Protein AF-M4CBX6-F1 (afdb_monomer)

Radius of gyration: 19.51 Å; Cα contacts (8 Å, |Δi|>4): 58; chains: 1; bounding box: 54×47×50 Å

Nearest PDB structures (foldseek):
  7arb-assembly1_p  TM=8.554E-01  e=3.943E-10  Arabidopsis thaliana
  8bq5-assembly1_p  TM=8.665E-01  e=2.784E-09  Arabidopsis thaliana
  7ar8-assembly1_p  TM=8.528E-01  e=1.660E-09  Arabidopsis thaliana
  8bpx-assembly1_p  TM=8.680E-01  e=5.878E-09  Arabidopsis thaliana
  8e73-assembly1_BJ  TM=8.723E-01  e=6.226E-09  Vigna radiata

Solvent-accessible surface area (backbone atoms only — not comparable to full-atom values): 6535 Å² total; per-residue (Å²): 137,81,80,79,81,68,75,82,84,76,85,88,68,80,69,78,87,64,47,86,91,51,56,76,78,44,71,64,41,41,50,52,45,51,52,47,54,50,51,53,50,51,50,46,52,49,54,28,51,54,34,48,51,52,38,53,50,38,44,68,73,47,50,91,51,26,76,73,71,37,43,65,46,48,50,53,27,58,54,51,38,24,57,67,74,62,67,54,87,84,45,63,77,90,57,57,50,61,72,76,77,79,76,76,82,126

InterPro domains:
  IPR019377 NADH-ubiquinone oxidoreductase, subunit 10 [PF10249] (25-81)
  IPR039993 NADH dehydrogenase [ubiquinone] 1 beta subcomplex subunit 10 [PTHR13094] (4-97)

Secondary structure (DSSP, 8-state):
-----PPPPP--SPPTT--TTSTTS-HHHHHHHHHHHHHHHHHHHHHHHHHHHHHHHHHHHHGGGHHHHSHHHHHHHHHHTTTT-TT-TTS-GGGSSPPPP-----

Organism: Brassica campestris (NCBI:txid3711)

Structure (mmCIF, N/CA/C/O backbone):
data_AF-M4CBX6-F1
#
_entry.id   AF-M4CBX6-F1
#
loop_
_atom_site.group_PDB
_atom_site.id
_atom_site.type_symbol
_atom_site.label_atom_id
_atom_site.label_alt_id
_atom_site.label_comp_id
_atom_site.label_asym_id
_atom_site.label_entity_id
_atom_site.label_seq_id
_atom_site.pdbx_PDB_ins_code
_a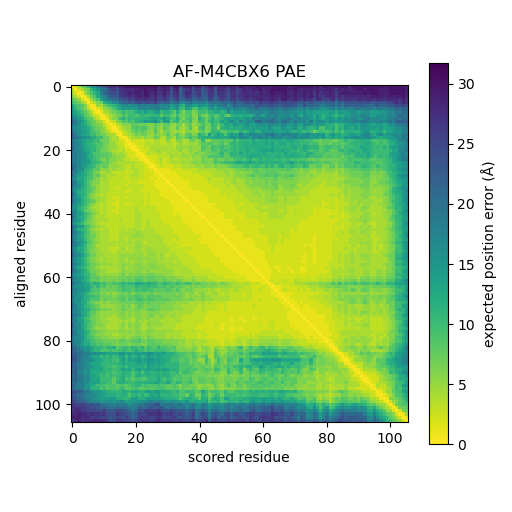tom_site.Cartn_x
_atom_site.Cartn_y
_atom_site.Cartn_z
_atom_site.occupancy
_atom_site.B_iso_or_equiv
_atom_site.auth_seq_id
_atom_site.auth_comp_id
_atom_site.auth_asym_id
_atom_site.auth_atom_id
_atom_site.pdbx_PDB_model_num
ATOM 1 N N . MET A 1 1 ? 28.275 29.734 0.698 1.00 43.59 1 MET A N 1
ATOM 2 C CA . MET A 1 1 ? 27.899 28.681 -0.274 1.00 43.59 1 MET A CA 1
ATOM 3 C C . MET A 1 1 ? 26.711 27.903 0.280 1.00 43.59 1 MET A C 1
ATOM 5 O O . MET A 1 1 ? 26.887 26.922 0.989 1.00 43.59 1 MET A O 1
ATOM 9 N N . GLY A 1 2 ? 25.496 28.411 0.061 1.00 47.09 2 GLY A N 1
ATOM 10 C CA . GLY A 1 2 ? 24.271 27.790 0.562 1.00 47.09 2 GLY A CA 1
ATOM 11 C C . GLY A 1 2 ? 23.806 26.696 -0.390 1.00 47.09 2 GLY A C 1
ATOM 12 O O . GLY A 1 2 ? 23.462 26.982 -1.533 1.00 47.09 2 GLY A O 1
ATOM 13 N N . ARG A 1 3 ? 23.788 25.445 0.077 1.00 55.84 3 ARG A N 1
ATOM 14 C CA . ARG A 1 3 ? 23.064 24.364 -0.597 1.00 55.84 3 ARG A CA 1
ATOM 15 C C . ARG A 1 3 ? 21.581 24.725 -0.561 1.00 55.84 3 ARG A C 1
ATOM 17 O O . ARG A 1 3 ? 20.957 24.611 0.492 1.00 55.84 3 ARG A O 1
ATOM 24 N N . LYS A 1 4 ? 21.014 25.159 -1.688 1.00 56.06 4 LYS A N 1
ATOM 25 C CA . LYS A 1 4 ? 19.564 25.084 -1.875 1.00 56.06 4 LYS A CA 1
ATOM 26 C C . LYS A 1 4 ? 19.214 23.600 -1.736 1.00 56.06 4 LYS A C 1
ATOM 28 O O . LYS A 1 4 ? 19.570 22.809 -2.602 1.00 56.06 4 LYS A O 1
ATOM 33 N N . LYS A 1 5 ? 18.618 23.204 -0.608 1.00 58.50 5 LYS A N 1
ATOM 34 C CA . LYS A 1 5 ? 17.974 21.894 -0.459 1.00 58.50 5 LYS A CA 1
ATOM 35 C C . LYS A 1 5 ? 16.753 21.911 -1.379 1.00 58.50 5 LYS A C 1
ATOM 37 O O . LYS A 1 5 ? 15.661 22.247 -0.938 1.00 58.50 5 LYS A O 1
ATOM 42 N N . GLY A 1 6 ? 16.971 21.660 -2.667 1.00 60.84 6 GLY A N 1
ATOM 43 C CA . GLY A 1 6 ? 15.891 21.306 -3.575 1.00 60.84 6 GLY A CA 1
ATOM 44 C C . GLY A 1 6 ? 15.3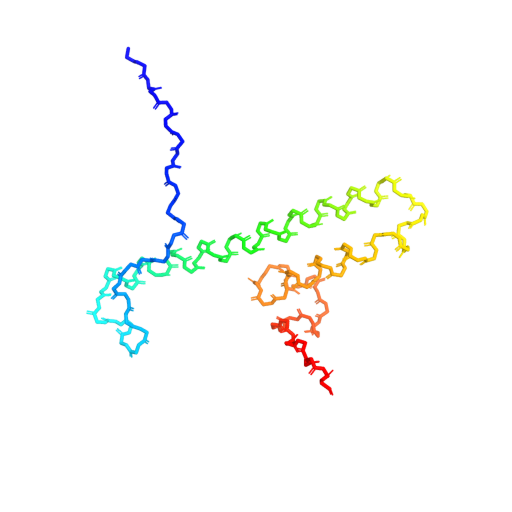18 19.982 -3.094 1.00 60.84 6 GLY A C 1
ATOM 45 O O . GLY A 1 6 ? 16.075 19.052 -2.811 1.00 60.84 6 GLY A O 1
ATOM 46 N N . LEU A 1 7 ? 14.002 19.930 -2.916 1.00 62.16 7 LEU A N 1
ATOM 47 C CA . LEU A 1 7 ? 13.307 18.658 -2.795 1.00 62.16 7 LEU A CA 1
ATOM 48 C C . LEU A 1 7 ? 13.655 17.845 -4.057 1.00 62.16 7 LEU A C 1
ATOM 50 O O . LEU A 1 7 ? 13.655 18.442 -5.135 1.00 62.16 7 LEU A O 1
ATOM 54 N N . PRO A 1 8 ? 14.023 16.557 -3.953 1.00 69.69 8 PRO A N 1
ATOM 55 C CA . PRO A 1 8 ? 14.224 15.745 -5.145 1.00 69.69 8 PRO A CA 1
ATOM 56 C C . PRO A 1 8 ? 12.941 15.781 -5.977 1.00 69.69 8 PRO A C 1
ATOM 58 O O . PRO A 1 8 ? 11.849 15.590 -5.442 1.00 69.69 8 PRO A O 1
ATOM 61 N N . GLU A 1 9 ? 13.079 16.103 -7.258 1.00 75.12 9 GLU A N 1
ATOM 62 C CA . GLU A 1 9 ? 11.979 16.044 -8.211 1.00 75.12 9 GLU A CA 1
ATOM 63 C C . GLU A 1 9 ? 11.643 14.566 -8.420 1.00 75.12 9 GLU A C 1
ATOM 65 O O . GLU A 1 9 ? 12.518 13.762 -8.745 1.00 75.12 9 GLU A O 1
ATOM 70 N N . PHE A 1 10 ? 10.405 14.184 -8.108 1.00 72.00 10 PHE A N 1
ATOM 71 C CA . PHE A 1 10 ? 9.941 12.815 -8.277 1.00 72.00 10 PHE A CA 1
ATOM 72 C C . PHE A 1 10 ? 9.247 12.710 -9.629 1.00 72.00 10 PHE A C 1
ATOM 74 O O . PHE A 1 10 ? 8.290 13.432 -9.891 1.00 72.00 10 PHE A O 1
ATOM 81 N N . GLU A 1 11 ? 9.717 11.801 -10.474 1.00 71.62 11 GLU A N 1
ATOM 82 C CA . GLU A 1 11 ? 9.051 11.485 -11.735 1.00 71.62 11 GLU A CA 1
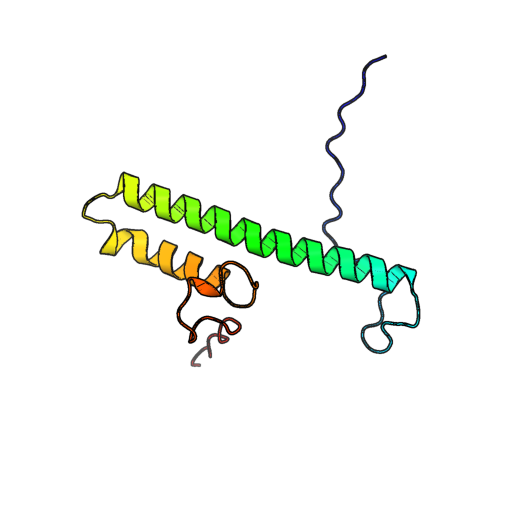ATOM 83 C C . GLU A 1 11 ? 7.782 10.669 -11.451 1.00 71.62 11 GLU A C 1
ATOM 85 O O . GLU A 1 11 ? 7.850 9.528 -10.977 1.00 71.62 11 GLU A O 1
ATOM 90 N N . GLU A 1 12 ? 6.623 11.278 -11.705 1.00 71.06 12 GLU A N 1
ATOM 91 C CA . GLU A 1 12 ? 5.300 10.683 -11.464 1.00 71.06 12 GLU A CA 1
ATOM 92 C C . GLU A 1 12 ? 4.822 9.785 -12.615 1.00 71.06 12 GLU A C 1
ATOM 94 O O . GLU A 1 12 ? 3.937 8.955 -12.420 1.00 71.06 12 GLU A O 1
ATOM 99 N N . THR A 1 13 ? 5.381 9.945 -13.816 1.00 81.12 13 THR A N 1
ATOM 100 C CA . THR A 1 13 ? 4.918 9.268 -15.033 1.00 81.12 13 THR A CA 1
ATOM 101 C C . THR A 1 13 ? 5.761 8.049 -15.398 1.00 81.12 13 THR A C 1
ATOM 103 O O . THR A 1 13 ? 6.935 7.937 -15.038 1.00 81.12 13 THR A O 1
ATOM 106 N N . ALA A 1 14 ? 5.144 7.133 -16.148 1.00 79.75 14 ALA A N 1
ATOM 107 C CA . ALA A 1 14 ? 5.854 6.025 -16.773 1.00 79.75 14 ALA A CA 1
ATOM 108 C C . ALA A 1 14 ? 6.900 6.558 -17.769 1.00 79.75 14 ALA A C 1
ATOM 110 O O . ALA A 1 14 ? 6.631 7.567 -18.424 1.00 79.75 14 ALA A O 1
ATOM 111 N N . PRO A 1 15 ? 8.068 5.907 -17.889 1.00 82.00 15 PRO A N 1
ATOM 112 C CA . PRO A 1 15 ? 9.080 6.306 -18.855 1.00 82.00 15 PRO A CA 1
ATOM 113 C C . PRO A 1 15 ? 8.579 6.093 -20.288 1.00 82.00 15 PRO A C 1
ATOM 115 O O . PRO A 1 15 ?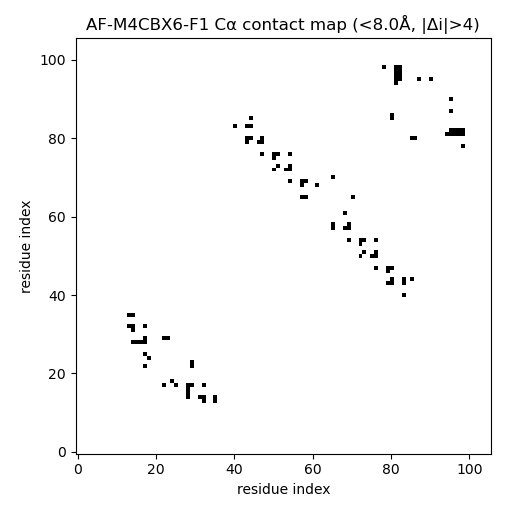 7.877 5.122 -20.594 1.00 82.00 15 PRO A O 1
ATOM 118 N N . ASP A 1 16 ? 8.944 7.025 -21.163 1.00 80.81 16 ASP A N 1
ATOM 119 C CA . ASP A 1 16 ? 8.548 7.019 -22.566 1.00 80.81 16 ASP A CA 1
ATOM 120 C C . ASP A 1 16 ? 9.313 5.938 -23.356 1.00 80.81 16 ASP A C 1
ATOM 122 O O . ASP A 1 16 ? 10.483 5.664 -23.107 1.00 80.81 16 ASP A O 1
ATOM 126 N N . GLY A 1 17 ? 8.668 5.327 -24.357 1.00 80.81 17 GLY A N 1
ATOM 127 C CA . GLY A 1 17 ? 9.355 4.482 -25.349 1.00 80.81 17 GLY A CA 1
ATOM 128 C C . GLY A 1 17 ? 9.474 2.983 -25.037 1.00 80.81 17 GLY A C 1
ATOM 129 O O . GLY A 1 17 ? 10.043 2.248 -25.846 1.00 80.81 17 GLY A O 1
ATOM 130 N N . PHE A 1 18 ? 8.904 2.485 -23.936 1.00 84.25 18 PHE A N 1
ATOM 131 C CA . PHE A 1 18 ? 8.838 1.039 -23.695 1.00 84.25 18 PHE A CA 1
ATOM 132 C C . PHE A 1 18 ? 7.789 0.345 -24.576 1.00 84.25 18 PHE A C 1
ATOM 134 O O . PHE A 1 18 ? 6.607 0.683 -24.529 1.00 84.25 18 PHE A O 1
ATOM 141 N N . ASP A 1 19 ? 8.212 -0.675 -25.330 1.00 86.75 19 ASP A N 1
ATOM 142 C CA . ASP A 1 19 ? 7.335 -1.563 -26.105 1.00 86.75 19 ASP A CA 1
ATOM 143 C C . ASP A 1 19 ? 7.042 -2.857 -25.314 1.00 86.75 19 ASP A C 1
ATOM 145 O O . ASP A 1 19 ? 7.930 -3.710 -25.189 1.00 86.75 19 ASP A O 1
ATOM 149 N N . PRO A 1 20 ? 5.804 -3.064 -24.814 1.00 86.38 20 PRO A N 1
ATOM 150 C CA . PRO A 1 20 ? 5.436 -4.279 -24.090 1.00 86.38 20 PRO A CA 1
ATOM 151 C C . PRO A 1 20 ? 5.538 -5.559 -24.928 1.00 86.38 20 PRO A C 1
ATOM 153 O O . PRO A 1 20 ? 5.719 -6.635 -24.359 1.00 86.38 20 PRO A O 1
ATOM 156 N N . ALA A 1 21 ? 5.413 -5.469 -26.258 1.00 88.81 21 ALA A N 1
ATOM 157 C CA . ALA A 1 21 ? 5.490 -6.631 -27.139 1.00 88.81 21 ALA A CA 1
ATOM 158 C C . ALA A 1 21 ? 6.936 -7.111 -27.329 1.00 88.81 21 ALA A C 1
ATOM 160 O O . ALA A 1 21 ? 7.166 -8.309 -27.494 1.00 88.81 21 ALA A O 1
ATOM 161 N N . ASN A 1 22 ? 7.916 -6.202 -27.252 1.00 88.00 22 ASN A N 1
ATOM 162 C CA . ASN A 1 22 ? 9.342 -6.515 -27.383 1.00 88.00 22 ASN A CA 1
ATOM 163 C C . ASN A 1 22 ? 10.179 -5.880 -26.254 1.00 88.00 22 ASN A C 1
ATOM 165 O O . ASN A 1 22 ? 10.990 -4.985 -26.515 1.00 88.00 22 ASN A O 1
ATOM 169 N N . PRO A 1 23 ? 10.079 -6.384 -25.008 1.00 85.38 23 PRO A N 1
ATOM 170 C CA . PRO A 1 23 ? 10.670 -5.738 -23.830 1.00 85.38 23 PRO A CA 1
ATOM 171 C C . PRO A 1 23 ? 12.199 -5.622 -23.838 1.00 85.38 23 PRO A C 1
ATOM 173 O O . PRO A 1 23 ? 12.758 -4.855 -23.065 1.00 85.38 23 PRO A O 1
ATOM 176 N N . TYR A 1 24 ? 12.891 -6.421 -24.655 1.00 87.31 24 TYR A N 1
ATOM 177 C CA . TYR A 1 24 ? 14.358 -6.489 -24.701 1.00 87.31 24 TYR A CA 1
ATOM 178 C C . TYR A 1 24 ? 14.974 -5.703 -25.863 1.00 87.31 24 TYR A C 1
ATOM 180 O O . TYR A 1 24 ? 16.189 -5.739 -26.039 1.00 87.31 24 TYR A O 1
ATOM 188 N N . LYS A 1 25 ? 14.154 -5.026 -26.678 1.00 89.06 25 LYS A N 1
ATOM 189 C CA . LYS A 1 25 ? 14.627 -4.279 -27.851 1.00 89.06 25 LYS A CA 1
ATOM 190 C C . LYS A 1 25 ? 15.489 -3.076 -27.464 1.00 89.06 25 LYS A C 1
ATOM 192 O O . LYS A 1 25 ? 16.469 -2.797 -28.147 1.00 89.06 25 LYS A O 1
ATOM 197 N N . ASP A 1 26 ? 15.130 -2.402 -26.375 1.00 88.81 26 ASP A N 1
ATOM 198 C CA . ASP A 1 26 ? 15.885 -1.287 -25.812 1.00 88.81 26 ASP A CA 1
ATOM 199 C C . ASP A 1 26 ? 16.246 -1.593 -24.346 1.00 88.81 26 ASP A C 1
ATOM 201 O O . ASP A 1 26 ? 15.353 -1.665 -23.493 1.00 88.81 26 ASP A O 1
ATOM 205 N N . PRO A 1 27 ? 17.536 -1.818 -24.026 1.00 86.94 27 PRO A N 1
ATOM 206 C CA . PRO A 1 27 ? 17.951 -2.126 -22.664 1.00 86.94 27 PRO A CA 1
ATOM 207 C C . PRO A 1 27 ? 17.754 -0.950 -21.698 1.00 86.94 27 PRO A C 1
ATOM 209 O O . PRO A 1 27 ? 17.596 -1.204 -20.505 1.00 86.94 27 PRO A O 1
ATOM 212 N N . VAL A 1 28 ? 17.747 0.300 -22.178 1.00 89.69 28 VAL A N 1
ATOM 213 C CA . VAL A 1 28 ? 17.575 1.492 -21.333 1.00 89.69 28 VAL A CA 1
ATOM 214 C C . VAL A 1 28 ? 16.118 1.603 -20.898 1.00 89.69 28 VAL A C 1
ATOM 216 O O . VAL A 1 28 ? 15.832 1.506 -19.704 1.00 89.69 28 VAL A O 1
ATOM 219 N N . ALA A 1 29 ? 15.191 1.639 -21.860 1.00 87.44 29 ALA A N 1
ATOM 220 C CA . ALA A 1 29 ? 13.753 1.706 -21.582 1.00 87.44 29 ALA A CA 1
ATOM 221 C C . ALA A 1 29 ? 13.262 0.519 -20.729 1.00 87.44 29 ALA A C 1
ATOM 223 O O . ALA A 1 29 ? 12.367 0.650 -19.893 1.00 87.44 29 ALA A O 1
ATOM 224 N N . MET A 1 30 ? 13.868 -0.663 -20.894 1.00 88.88 30 MET A N 1
ATOM 225 C CA . MET A 1 30 ? 13.563 -1.837 -20.075 1.00 88.88 30 MET A CA 1
ATOM 226 C C . MET A 1 30 ? 13.927 -1.643 -18.597 1.00 88.88 30 MET A C 1
ATOM 228 O O . MET A 1 30 ? 13.151 -2.033 -17.718 1.00 88.88 30 MET A O 1
ATOM 232 N N . VAL A 1 31 ? 15.097 -1.066 -18.307 1.00 90.31 31 VAL A N 1
ATOM 233 C CA . VAL A 1 31 ? 15.542 -0.809 -16.929 1.00 90.31 31 VAL A CA 1
ATOM 234 C C . VAL A 1 31 ? 14.705 0.297 -16.299 1.00 90.31 31 VAL A C 1
ATOM 236 O O . VAL A 1 31 ? 14.197 0.098 -15.196 1.00 90.31 31 VAL A O 1
ATOM 239 N N . GLU A 1 32 ? 14.466 1.391 -17.018 1.00 88.50 32 GLU A N 1
ATOM 240 C CA . GLU A 1 32 ? 13.624 2.498 -16.548 1.00 88.50 32 GLU A CA 1
ATOM 241 C C . GLU A 1 32 ? 12.208 2.014 -16.203 1.00 88.50 32 GLU A C 1
ATOM 243 O O . GLU A 1 32 ? 11.676 2.309 -15.130 1.00 88.50 32 GLU A O 1
ATOM 248 N N . MET A 1 33 ? 11.609 1.165 -17.044 1.00 89.38 33 MET A N 1
ATOM 249 C CA . MET A 1 33 ? 10.308 0.569 -16.734 1.00 89.38 33 MET A CA 1
ATOM 250 C C . MET A 1 33 ? 10.334 -0.344 -15.515 1.00 89.38 33 MET A C 1
ATOM 252 O O . MET A 1 33 ? 9.360 -0.391 -14.761 1.00 89.38 33 MET A O 1
ATOM 256 N N . ARG A 1 34 ? 11.421 -1.088 -15.286 1.00 89.69 34 ARG A N 1
ATOM 257 C CA . ARG A 1 34 ? 11.557 -1.894 -14.064 1.00 89.69 34 ARG A CA 1
ATOM 258 C C . ARG A 1 34 ? 11.623 -1.010 -12.828 1.00 89.69 34 ARG A C 1
ATOM 260 O O . ARG A 1 34 ? 10.966 -1.333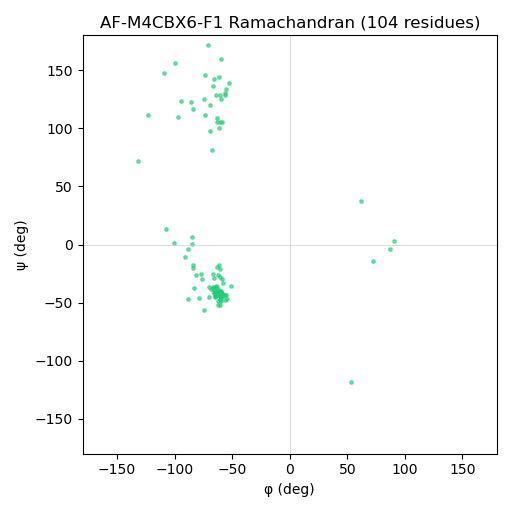 -11.838 1.00 89.69 34 ARG A O 1
ATOM 267 N N . GLU A 1 35 ? 12.374 0.083 -12.883 1.00 90.62 35 GLU A N 1
ATOM 268 C CA . GLU A 1 35 ? 12.454 1.060 -11.797 1.00 90.62 35 GLU A CA 1
ATOM 269 C C . GLU A 1 35 ? 11.084 1.681 -11.513 1.00 90.62 35 GLU A C 1
ATOM 271 O O . GLU A 1 35 ? 10.656 1.710 -10.356 1.00 90.62 35 GLU A O 1
ATOM 276 N N . HIS A 1 36 ? 10.345 2.059 -12.558 1.00 89.44 36 HIS A N 1
ATOM 277 C CA . HIS A 1 36 ? 8.975 2.550 -12.445 1.00 89.44 36 HIS A CA 1
ATOM 278 C C . HIS A 1 36 ? 8.031 1.507 -11.818 1.00 89.44 36 HIS A C 1
ATOM 280 O O . HIS A 1 36 ? 7.334 1.796 -10.849 1.00 89.44 36 HIS A O 1
ATOM 286 N N . ILE A 1 37 ? 8.048 0.250 -12.279 1.00 89.69 37 ILE A N 1
ATOM 287 C CA . ILE A 1 37 ? 7.217 -0.825 -11.701 1.00 89.69 37 ILE A CA 1
ATOM 288 C C . ILE A 1 37 ? 7.545 -1.054 -10.220 1.00 89.69 37 ILE A C 1
ATOM 290 O O . ILE A 1 37 ? 6.651 -1.303 -9.407 1.00 89.69 37 ILE A O 1
ATOM 294 N N . VAL A 1 38 ? 8.827 -1.014 -9.853 1.00 90.50 38 VAL A N 1
ATOM 295 C CA . VAL A 1 38 ? 9.251 -1.146 -8.456 1.00 90.50 38 VAL A CA 1
ATOM 296 C C . VAL A 1 38 ? 8.742 0.041 -7.639 1.00 90.50 38 VAL A C 1
ATOM 298 O O . VAL A 1 38 ? 8.180 -0.182 -6.567 1.00 90.50 38 VAL A O 1
ATOM 301 N N . ARG A 1 39 ? 8.861 1.272 -8.149 1.00 90.94 39 ARG A N 1
ATOM 302 C CA . ARG A 1 39 ? 8.328 2.492 -7.522 1.00 90.94 39 ARG A CA 1
ATOM 303 C C . ARG A 1 39 ? 6.824 2.383 -7.263 1.00 90.94 39 ARG A C 1
ATOM 305 O O . ARG A 1 39 ? 6.397 2.577 -6.127 1.00 90.94 39 ARG A O 1
ATOM 312 N N . GLU A 1 40 ? 6.043 1.952 -8.248 1.00 89.56 40 GLU A N 1
ATOM 313 C CA . GLU A 1 40 ? 4.596 1.747 -8.103 1.00 89.56 40 GLU A CA 1
ATOM 314 C C . GLU A 1 40 ? 4.253 0.688 -7.046 1.00 89.56 40 GLU A C 1
ATOM 316 O O . GLU A 1 40 ? 3.349 0.870 -6.225 1.00 89.56 40 GLU A O 1
ATOM 321 N N . LYS A 1 41 ? 5.025 -0.404 -6.979 1.00 89.00 41 LYS A N 1
ATOM 322 C CA . LYS A 1 41 ? 4.877 -1.396 -5.901 1.00 89.00 41 LYS A CA 1
ATOM 323 C C . LYS A 1 41 ? 5.170 -0.786 -4.530 1.00 89.00 41 LYS A C 1
ATOM 325 O O . LYS A 1 41 ? 4.431 -1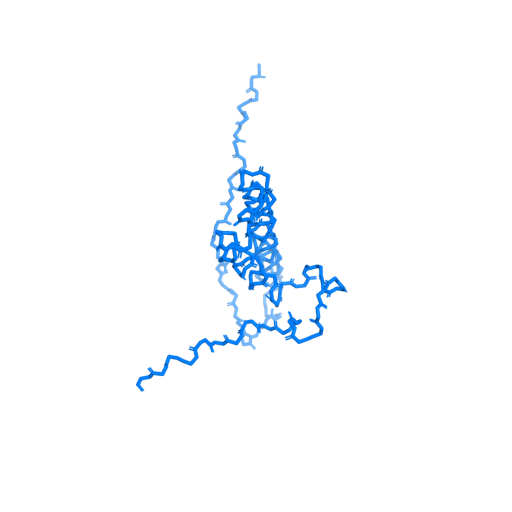.054 -3.583 1.00 89.00 41 LYS A O 1
ATOM 330 N N . TRP A 1 42 ? 6.201 0.052 -4.407 1.00 90.38 42 TRP A N 1
ATOM 331 C CA . TRP A 1 42 ? 6.486 0.778 -3.165 1.00 90.38 42 TRP A CA 1
ATOM 332 C C . TRP A 1 42 ? 5.357 1.739 -2.785 1.00 90.38 42 TRP A C 1
ATOM 334 O O . TRP A 1 42 ? 4.971 1.775 -1.617 1.00 90.38 42 TRP A O 1
ATOM 344 N N . ILE A 1 43 ? 4.770 2.446 -3.752 1.00 91.31 43 ILE A N 1
ATOM 345 C CA . ILE A 1 43 ? 3.618 3.330 -3.528 1.00 91.31 43 ILE A CA 1
ATOM 346 C C . ILE A 1 43 ? 2.421 2.532 -2.992 1.00 91.31 43 ILE A C 1
ATOM 348 O O . ILE A 1 43 ? 1.797 2.932 -2.006 1.00 91.31 43 ILE A O 1
ATOM 352 N N . GLN A 1 44 ? 2.127 1.362 -3.564 1.00 90.12 44 GLN A N 1
ATOM 353 C CA . GLN A 1 44 ? 1.061 0.481 -3.071 1.00 90.12 44 GLN A CA 1
ATOM 354 C C . GLN A 1 44 ? 1.329 -0.020 -1.641 1.00 90.12 44 GLN A C 1
ATOM 356 O O . GLN A 1 44 ? 0.418 -0.037 -0.806 1.00 90.12 44 GLN A O 1
ATOM 361 N N . ILE A 1 45 ? 2.578 -0.379 -1.331 1.00 90.88 45 ILE A N 1
ATOM 362 C CA . ILE A 1 45 ? 3.000 -0.763 0.024 1.00 90.88 45 ILE A CA 1
ATOM 363 C C . ILE A 1 45 ? 2.780 0.390 1.006 1.00 90.88 45 ILE A C 1
ATOM 365 O O . ILE A 1 45 ? 2.227 0.187 2.092 1.00 90.88 45 ILE A O 1
ATOM 369 N N . GLU A 1 46 ? 3.198 1.600 0.642 1.00 92.75 46 GLU A N 1
ATOM 370 C CA . GLU A 1 46 ? 3.106 2.763 1.519 1.00 92.75 46 GLU A CA 1
ATOM 371 C C . GLU A 1 46 ? 1.649 3.184 1.740 1.00 92.75 46 GLU A C 1
ATOM 373 O O . GLU A 1 46 ? 1.236 3.445 2.871 1.00 92.75 46 GLU A O 1
ATOM 378 N N . LYS A 1 47 ? 0.809 3.095 0.703 1.00 92.00 47 LYS A N 1
ATOM 379 C CA . LYS A 1 47 ? -0.647 3.260 0.820 1.00 92.00 47 LYS A CA 1
ATOM 380 C C . LYS A 1 47 ? -1.251 2.285 1.836 1.00 92.00 47 LYS A C 1
ATOM 382 O O . LYS A 1 47 ? -2.061 2.690 2.676 1.00 92.00 47 LYS A O 1
ATOM 387 N N . ALA A 1 48 ? -0.832 1.019 1.817 1.00 91.38 48 ALA A N 1
ATOM 388 C CA . ALA A 1 48 ? -1.281 0.027 2.791 1.00 91.38 48 ALA A CA 1
ATOM 389 C C . ALA A 1 48 ? -0.791 0.333 4.221 1.00 91.38 48 ALA A C 1
ATOM 391 O O . ALA A 1 48 ? -1.535 0.125 5.184 1.00 91.38 48 ALA A O 1
ATOM 392 N N . LYS A 1 49 ? 0.429 0.864 4.391 1.00 92.38 49 LYS A N 1
ATOM 393 C CA . LYS A 1 49 ? 0.935 1.312 5.703 1.00 92.38 49 LYS A CA 1
ATOM 394 C C . LYS A 1 49 ? 0.144 2.501 6.247 1.00 92.38 49 LYS A C 1
ATOM 396 O O . LYS A 1 49 ? -0.226 2.482 7.419 1.00 92.38 49 LYS A O 1
ATOM 401 N N . ILE A 1 50 ? -0.195 3.480 5.407 1.00 95.44 50 ILE A N 1
ATOM 402 C CA . ILE A 1 50 ? -1.046 4.616 5.796 1.00 95.44 50 ILE A CA 1
ATOM 403 C C . ILE A 1 50 ? -2.411 4.115 6.288 1.00 95.44 50 ILE A C 1
ATOM 405 O O . ILE A 1 50 ? -2.891 4.540 7.340 1.00 95.44 50 ILE A O 1
ATOM 409 N N . LEU A 1 51 ? -3.031 3.172 5.571 1.00 94.31 51 LEU A N 1
ATOM 410 C CA . LEU A 1 51 ? -4.295 2.562 5.996 1.00 94.31 51 LEU A CA 1
ATOM 411 C C . LEU A 1 51 ? -4.153 1.803 7.321 1.00 94.31 51 LEU A C 1
ATOM 413 O O . LEU A 1 51 ? -5.020 1.920 8.185 1.00 94.31 51 LEU A O 1
ATOM 417 N N . ARG A 1 52 ? -3.042 1.087 7.527 1.00 92.62 52 ARG A N 1
ATOM 418 C CA . ARG A 1 52 ? -2.740 0.423 8.803 1.00 92.62 52 ARG A CA 1
ATOM 419 C C . ARG A 1 52 ? -2.666 1.421 9.960 1.00 92.62 52 ARG A C 1
ATOM 421 O O . ARG A 1 52 ? -3.222 1.146 11.021 1.00 92.62 52 ARG A O 1
ATOM 428 N N . GLU A 1 53 ? -2.011 2.566 9.776 1.00 96.25 53 GLU A N 1
ATOM 429 C CA . GLU A 1 53 ? -1.952 3.610 10.806 1.00 96.25 53 GLU A CA 1
ATOM 430 C C . GLU A 1 53 ? -3.330 4.225 11.082 1.00 96.25 53 GLU A C 1
ATOM 432 O O . GLU A 1 53 ? -3.691 4.401 12.245 1.00 96.25 53 GLU A O 1
ATOM 437 N N . LYS A 1 54 ? -4.161 4.437 10.051 1.00 96.12 54 LYS A N 1
ATOM 438 C CA . LYS A 1 54 ? -5.560 4.869 10.232 1.00 96.12 54 LYS A CA 1
ATOM 439 C C . LYS A 1 54 ? -6.386 3.857 11.026 1.00 96.12 54 LYS A C 1
ATOM 441 O O . LYS A 1 54 ? -7.156 4.252 11.897 1.00 96.12 54 LYS A O 1
ATOM 446 N N . VAL A 1 55 ? -6.209 2.559 10.767 1.00 95.31 55 VAL A N 1
ATOM 447 C CA . VAL A 1 55 ? -6.857 1.494 11.548 1.00 95.31 55 VAL A CA 1
ATOM 448 C C . VAL A 1 55 ? -6.399 1.556 13.003 1.00 95.31 55 VAL A C 1
ATOM 450 O O . VAL A 1 55 ? -7.243 1.635 13.891 1.00 95.31 55 VAL A O 1
ATOM 453 N N . LYS A 1 56 ? -5.085 1.586 13.267 1.00 95.69 56 LYS A N 1
ATOM 454 C CA . LYS A 1 56 ? -4.553 1.696 14.638 1.00 95.69 56 LYS A CA 1
ATOM 455 C C . LYS A 1 56 ? -5.105 2.921 15.361 1.00 95.69 56 LYS A C 1
ATOM 457 O O . LYS A 1 56 ? -5.480 2.822 16.524 1.00 95.69 56 LYS A O 1
ATOM 462 N N . TRP A 1 57 ? -5.156 4.061 14.679 1.00 96.94 57 TRP A N 1
ATOM 463 C CA . TRP A 1 57 ? -5.716 5.288 15.226 1.00 96.94 57 TRP A CA 1
ATOM 464 C C . TRP A 1 57 ? -7.203 5.129 15.566 1.00 96.94 57 TRP A C 1
ATOM 466 O O . TRP A 1 57 ? -7.584 5.402 16.698 1.00 96.94 57 TRP A O 1
ATOM 476 N N . CYS A 1 58 ? -8.015 4.587 14.653 1.00 96.69 58 CYS A N 1
ATOM 477 C CA . CYS A 1 58 ? -9.439 4.339 14.896 1.00 96.69 58 CYS A CA 1
ATOM 478 C C . CYS A 1 58 ? -9.666 3.406 16.096 1.00 96.69 58 CYS A C 1
ATOM 480 O O . CYS A 1 58 ? -10.503 3.690 16.947 1.00 96.69 58 CYS A O 1
ATOM 482 N N . TYR A 1 59 ? -8.865 2.342 16.220 1.00 96.25 59 TYR A N 1
ATOM 483 C CA . TYR A 1 59 ? -8.910 1.440 17.375 1.00 96.25 59 TYR A CA 1
ATOM 484 C C . TYR A 1 59 ? -8.611 2.160 18.697 1.00 96.25 59 TYR A C 1
ATOM 486 O O . TYR A 1 59 ? -9.268 1.889 19.698 1.00 96.25 59 TYR A O 1
ATOM 494 N N . ARG A 1 60 ? -7.641 3.087 18.709 1.00 95.88 60 ARG A N 1
ATOM 495 C CA . ARG A 1 60 ? -7.312 3.879 19.907 1.00 95.88 60 ARG A CA 1
ATOM 496 C C . ARG A 1 60 ? -8.407 4.886 20.262 1.00 95.88 60 ARG A C 1
ATOM 498 O O . ARG A 1 60 ? -8.628 5.118 21.442 1.00 95.88 60 ARG A O 1
ATOM 505 N N . VAL A 1 61 ? -9.056 5.489 19.265 1.00 96.94 61 VAL A N 1
ATOM 506 C CA . VAL A 1 61 ? -10.070 6.536 19.475 1.00 96.94 61 VAL A CA 1
ATOM 507 C C . VAL A 1 61 ? -11.418 5.950 19.887 1.00 96.94 61 VAL A C 1
ATOM 509 O O . VAL A 1 61 ? -12.034 6.439 20.826 1.00 96.94 61 VAL A O 1
ATOM 512 N N . GLU A 1 62 ? -11.883 4.904 19.204 1.00 95.31 62 GLU A N 1
ATOM 513 C CA . GLU A 1 62 ? -13.238 4.374 19.403 1.00 95.31 62 GLU A CA 1
ATOM 514 C C . GLU A 1 62 ? -13.357 3.401 20.580 1.00 95.31 62 GLU A C 1
ATOM 516 O O . GLU A 1 62 ? -14.467 3.136 21.052 1.00 95.31 62 GLU A O 1
ATOM 521 N N . GLY A 1 63 ? -12.234 2.853 21.059 1.00 93.38 63 GLY A N 1
ATOM 522 C CA . GLY A 1 63 ? -12.214 1.908 22.172 1.00 93.38 63 GLY A CA 1
ATOM 523 C C . GLY A 1 63 ? -13.161 0.738 21.909 1.00 93.38 63 GLY A C 1
ATOM 524 O O . GLY A 1 63 ? -13.012 0.027 20.921 1.00 93.38 63 GLY A O 1
ATOM 525 N N . VAL A 1 64 ? -14.179 0.567 22.753 1.00 94.38 64 VAL A N 1
ATOM 526 C CA . VAL A 1 64 ? -15.145 -0.547 22.677 1.00 94.38 64 VAL A CA 1
ATOM 527 C C . VAL A 1 64 ? -15.936 -0.569 21.354 1.00 94.38 64 VAL A C 1
ATOM 529 O O . VAL A 1 64 ? -16.297 -1.640 20.868 1.00 94.38 64 VAL A O 1
ATOM 532 N N . ASN A 1 65 ? -16.146 0.583 20.708 1.00 95.06 65 ASN A N 1
ATOM 533 C CA . ASN A 1 65 ? -16.955 0.695 19.485 1.00 95.06 65 ASN A CA 1
ATOM 534 C C . ASN A 1 65 ? -16.188 0.390 18.184 1.00 95.06 65 ASN A C 1
ATOM 536 O O . ASN A 1 65 ? -16.735 0.541 17.083 1.00 95.06 65 ASN A O 1
ATOM 540 N N . HIS A 1 66 ? -14.932 -0.060 18.276 1.00 94.12 66 HIS A N 1
ATOM 541 C CA . HIS A 1 66 ? -14.077 -0.274 17.106 1.00 94.12 66 HIS A CA 1
ATOM 542 C C . HIS A 1 66 ? -14.668 -1.282 16.100 1.00 94.12 66 HIS A C 1
ATOM 544 O O . HIS A 1 66 ? -14.438 -1.155 14.896 1.00 94.12 66 HIS A O 1
ATOM 550 N N . TYR A 1 67 ? -15.460 -2.260 16.560 1.00 92.31 67 TYR A N 1
ATOM 551 C CA . TYR A 1 67 ? -16.066 -3.283 15.699 1.00 92.31 67 TYR A CA 1
ATOM 552 C C . TYR A 1 67 ? -17.047 -2.712 14.672 1.00 92.31 67 TYR A C 1
ATOM 554 O O . TYR A 1 67 ? -17.104 -3.203 13.546 1.00 92.31 67 TYR A O 1
ATOM 562 N N . GLN A 1 68 ? -17.807 -1.681 15.041 1.00 94.12 68 GLN A N 1
ATOM 563 C CA . GLN A 1 68 ? -18.795 -1.072 14.152 1.00 94.12 68 GLN A CA 1
ATOM 564 C C . GLN A 1 68 ? -18.160 0.033 13.311 1.00 94.12 68 GLN A C 1
ATOM 566 O O . GLN A 1 68 ? -18.311 0.060 12.090 1.00 94.12 68 GLN A O 1
ATOM 571 N N . LYS A 1 69 ? -17.391 0.919 13.951 1.00 94.38 69 LYS A N 1
ATOM 572 C CA . LYS A 1 69 ? -16.884 2.125 13.293 1.00 94.38 69 LYS A CA 1
ATOM 573 C C . LYS A 1 69 ? -15.621 1.892 12.468 1.00 94.38 69 LYS A C 1
ATOM 575 O O . LYS A 1 69 ? -15.511 2.442 11.378 1.00 94.38 69 LYS A O 1
ATOM 580 N N . CYS A 1 70 ? -14.696 1.035 12.910 1.00 95.88 70 CYS A N 1
ATOM 581 C CA . CYS A 1 70 ? -13.426 0.816 12.204 1.00 95.88 70 CYS A CA 1
ATOM 582 C C . CYS A 1 70 ? -13.495 -0.282 11.126 1.00 95.88 70 CYS A C 1
ATOM 584 O O . CYS A 1 70 ? -12.516 -0.486 10.406 1.00 95.88 70 CYS A O 1
ATOM 586 N N . ARG A 1 71 ? -14.634 -0.980 10.972 1.00 94.19 71 ARG A N 1
ATOM 587 C CA . ARG A 1 71 ? -14.798 -2.111 10.035 1.00 94.19 71 ARG A CA 1
ATOM 588 C C . ARG A 1 71 ? -14.420 -1.756 8.596 1.00 94.19 71 ARG A C 1
ATOM 590 O O . ARG A 1 71 ? -13.680 -2.497 7.957 1.00 94.19 71 ARG A O 1
ATOM 597 N N . HIS A 1 72 ? -14.897 -0.617 8.100 1.00 94.19 72 HIS A N 1
ATOM 598 C CA . HIS A 1 72 ? -14.625 -0.168 6.733 1.00 94.19 72 HIS A CA 1
ATOM 599 C C . HIS A 1 72 ? -13.132 0.142 6.509 1.00 94.19 72 HIS A C 1
ATOM 601 O O . HIS A 1 72 ? -12.581 -0.202 5.468 1.00 94.19 72 HIS A O 1
ATOM 607 N N . LEU A 1 73 ? -12.440 0.710 7.507 1.00 94.94 73 LEU A 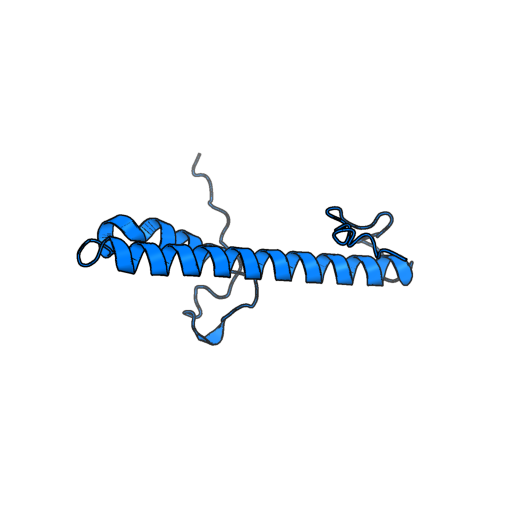N 1
ATOM 608 C CA . LEU A 1 73 ? -10.994 0.957 7.434 1.00 94.94 73 LEU A CA 1
ATOM 609 C C . LEU A 1 73 ? -10.198 -0.349 7.389 1.00 94.94 73 LEU A C 1
ATOM 611 O O . LEU A 1 73 ? -9.240 -0.455 6.625 1.00 94.94 73 LEU A O 1
ATOM 615 N N . VAL A 1 74 ? -10.603 -1.346 8.182 1.00 93.12 74 VAL A N 1
ATOM 616 C CA . VAL A 1 74 ? -9.986 -2.680 8.175 1.00 93.12 74 VAL A CA 1
ATOM 617 C C . VAL A 1 74 ? -10.191 -3.355 6.823 1.00 93.12 74 VAL A C 1
ATOM 619 O O . VAL A 1 74 ? -9.234 -3.893 6.270 1.00 93.12 74 VAL A O 1
ATOM 622 N N . GLN A 1 75 ? -11.399 -3.279 6.260 1.00 91.88 75 GLN A N 1
ATOM 623 C CA . GLN A 1 75 ? -11.690 -3.823 4.936 1.00 91.88 75 GLN A CA 1
ATOM 624 C C . GLN A 1 75 ? -10.814 -3.164 3.860 1.00 91.88 75 GLN A C 1
ATOM 626 O O . GLN A 1 75 ? -10.128 -3.865 3.119 1.00 91.88 75 GLN A O 1
ATOM 631 N N . ASN A 1 76 ? -10.735 -1.830 3.848 1.00 92.00 76 ASN A N 1
ATOM 632 C CA . ASN A 1 76 ? -9.892 -1.079 2.913 1.00 92.00 76 ASN A CA 1
ATOM 633 C C . ASN A 1 76 ? -8.404 -1.431 3.062 1.00 92.00 76 ASN A C 1
ATOM 635 O O . ASN A 1 76 ? -7.696 -1.594 2.068 1.00 92.00 76 ASN A O 1
ATOM 639 N N . TYR A 1 77 ? -7.919 -1.574 4.298 1.00 91.19 77 TYR A N 1
ATOM 640 C CA . TYR A 1 77 ? -6.556 -2.021 4.572 1.00 91.19 77 TYR A CA 1
ATOM 641 C C . TYR A 1 77 ? -6.306 -3.425 4.005 1.00 91.19 77 TYR A C 1
ATOM 643 O O . TYR A 1 77 ? -5.360 -3.613 3.241 1.00 91.19 77 TYR A O 1
ATOM 651 N N . LEU A 1 78 ? -7.169 -4.397 4.315 1.00 88.25 78 LEU A N 1
ATOM 652 C CA . LEU A 1 78 ? -7.035 -5.769 3.820 1.00 88.25 78 LEU A CA 1
ATOM 653 C C . LEU A 1 78 ? -7.062 -5.821 2.290 1.00 88.25 78 LEU A C 1
ATOM 655 O O . LEU A 1 78 ? -6.246 -6.520 1.692 1.00 88.25 78 LEU A O 1
ATOM 659 N N . GLU A 1 79 ? -7.936 -5.046 1.654 1.00 88.56 79 GLU A N 1
ATOM 660 C CA . GLU A 1 79 ? -8.014 -4.942 0.196 1.00 88.56 79 GLU A CA 1
ATOM 661 C C . GLU A 1 79 ? -6.761 -4.326 -0.422 1.00 88.56 79 GLU A C 1
ATOM 663 O O . GLU A 1 79 ? -6.229 -4.893 -1.372 1.00 88.56 79 GLU A O 1
ATOM 668 N N . SER A 1 80 ? -6.234 -3.237 0.147 1.00 87.69 80 SER A N 1
ATOM 669 C CA . SER A 1 80 ? -5.018 -2.576 -0.358 1.00 87.69 80 SER A CA 1
ATOM 670 C C . SER A 1 80 ? -3.783 -3.475 -0.356 1.00 87.69 80 SER A C 1
ATOM 672 O O . SER A 1 80 ? -2.821 -3.216 -1.068 1.00 87.69 80 SER A O 1
ATOM 674 N N . THR A 1 81 ? -3.797 -4.534 0.452 1.00 85.88 81 THR A N 1
ATOM 675 C CA . THR A 1 81 ? -2.661 -5.444 0.576 1.00 85.88 81 THR A CA 1
ATOM 676 C C . THR A 1 81 ? -2.714 -6.634 -0.390 1.00 85.88 81 THR A C 1
ATOM 678 O O . THR A 1 81 ? -1.721 -7.353 -0.533 1.00 85.88 81 THR A O 1
ATOM 681 N N . ARG A 1 82 ? -3.845 -6.857 -1.070 1.00 86.06 82 ARG A N 1
ATOM 682 C CA . ARG A 1 82 ? -4.016 -7.939 -2.054 1.00 86.06 82 ARG A CA 1
ATOM 683 C C . ARG A 1 82 ? -3.130 -7.695 -3.277 1.00 86.06 82 ARG A C 1
ATOM 685 O O . ARG A 1 82 ? -3.019 -6.571 -3.742 1.00 86.06 82 ARG A O 1
ATOM 692 N N . GLY A 1 83 ? -2.462 -8.732 -3.783 1.00 78.75 83 GLY A N 1
ATOM 693 C CA . GLY A 1 83 ? -1.594 -8.633 -4.970 1.00 78.75 83 GLY A CA 1
ATOM 694 C C . GLY A 1 83 ? -0.253 -7.889 -4.800 1.00 78.75 83 GLY A C 1
ATOM 695 O O . GLY A 1 83 ? 0.634 -8.083 -5.621 1.00 78.75 83 GLY A O 1
ATOM 696 N N . VAL A 1 84 ? -0.042 -7.124 -3.721 1.00 81.12 84 VAL A N 1
ATOM 697 C CA . VAL A 1 84 ? 1.163 -6.278 -3.535 1.00 81.12 84 VAL A CA 1
ATOM 698 C C . VAL A 1 84 ? 2.417 -7.069 -3.126 1.00 81.12 84 VAL A C 1
ATOM 700 O O . VAL A 1 84 ? 3.543 -6.636 -3.345 1.00 81.12 84 VAL A O 1
ATOM 703 N N . GLY A 1 85 ? 2.255 -8.238 -2.498 1.00 74.19 85 GLY A N 1
ATOM 704 C CA . GLY A 1 85 ? 3.389 -9.005 -1.954 1.00 74.19 85 GLY A CA 1
ATOM 705 C C . GLY A 1 85 ? 3.807 -8.641 -0.531 1.00 74.19 85 GLY A C 1
ATOM 706 O O . GLY A 1 85 ? 4.628 -9.332 0.060 1.00 74.19 85 GLY A O 1
ATOM 707 N N . TRP A 1 86 ? 3.186 -7.624 0.063 1.00 77.38 86 TRP A N 1
ATOM 708 C CA . TRP A 1 86 ? 3.471 -7.178 1.424 1.00 77.38 86 TRP A CA 1
ATOM 709 C C . TRP A 1 86 ? 2.676 -7.953 2.480 1.00 77.38 86 TRP A C 1
ATOM 711 O O . TRP A 1 86 ? 1.437 -7.961 2.460 1.00 77.38 86 TRP A O 1
ATOM 721 N N . GLY A 1 87 ? 3.387 -8.575 3.428 1.00 73.38 87 GLY A N 1
ATOM 722 C CA . GLY A 1 87 ? 2.795 -9.290 4.563 1.00 73.38 87 GLY A CA 1
ATOM 723 C C . GLY A 1 87 ? 1.912 -10.472 4.156 1.00 73.38 87 GLY A C 1
ATOM 724 O O . GLY A 1 87 ? 0.862 -10.664 4.769 1.00 73.38 87 GLY A O 1
ATOM 725 N N . LYS A 1 88 ? 2.298 -11.217 3.106 1.00 72.69 88 LYS A N 1
ATOM 726 C CA . LYS A 1 88 ? 1.554 -12.397 2.631 1.00 72.69 88 LYS A CA 1
ATOM 727 C C . LYS A 1 88 ? 1.418 -13.459 3.726 1.00 72.69 88 LYS A C 1
ATOM 729 O O . LYS A 1 88 ? 0.322 -13.968 3.924 1.00 72.69 88 LYS A O 1
ATOM 734 N N . ASP A 1 89 ? 2.475 -13.703 4.496 1.00 76.81 89 ASP A N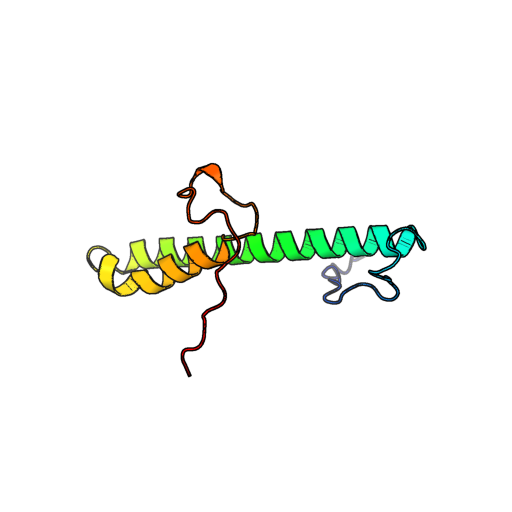 1
ATOM 735 C CA . ASP A 1 89 ? 2.499 -14.761 5.520 1.00 76.81 89 ASP A CA 1
ATOM 736 C C . ASP A 1 89 ? 1.521 -14.508 6.674 1.00 76.81 89 ASP A C 1
ATOM 738 O O . ASP A 1 89 ? 0.982 -15.435 7.268 1.00 76.81 89 ASP A O 1
ATOM 742 N N . HIS A 1 90 ? 1.235 -13.238 6.969 1.00 77.69 90 HIS A N 1
ATOM 743 C CA . HIS A 1 90 ? 0.286 -12.853 8.014 1.00 77.69 90 HIS A CA 1
ATOM 744 C C . HIS A 1 90 ? -1.174 -12.838 7.539 1.00 77.69 90 HIS A C 1
ATOM 746 O O . HIS A 1 90 ? -2.059 -12.472 8.315 1.00 77.69 90 HIS A O 1
ATOM 752 N N . ARG A 1 91 ? -1.449 -13.174 6.270 1.00 76.69 91 ARG A N 1
ATOM 753 C CA . ARG A 1 91 ? -2.807 -13.187 5.710 1.00 76.69 91 ARG A CA 1
ATOM 754 C C . ARG A 1 91 ? -3.312 -14.607 5.450 1.00 76.69 91 ARG A C 1
ATOM 756 O O . ARG A 1 91 ? -2.533 -15.461 5.026 1.00 76.69 91 ARG A O 1
ATOM 763 N N . PRO A 1 92 ? -4.634 -14.832 5.585 1.00 82.19 92 PRO A N 1
ATOM 764 C CA . PRO A 1 92 ? -5.274 -16.045 5.092 1.00 82.19 92 PRO A CA 1
ATOM 765 C C . PRO A 1 92 ? -4.945 -16.274 3.614 1.00 82.19 92 PRO A C 1
ATOM 767 O O . PRO A 1 92 ? -4.985 -15.323 2.828 1.00 82.19 92 PRO A O 1
ATOM 770 N N . ILE A 1 93 ? -4.681 -17.529 3.233 1.00 82.81 93 ILE A N 1
ATOM 771 C CA . ILE A 1 93 ? -4.339 -17.927 1.854 1.00 82.81 93 ILE A CA 1
ATOM 772 C C . ILE A 1 93 ? -5.351 -17.389 0.825 1.00 82.81 93 ILE A C 1
ATOM 774 O O . ILE A 1 93 ? -4.961 -16.960 -0.259 1.00 82.81 93 ILE A O 1
ATOM 778 N N . SER A 1 94 ? -6.638 -17.315 1.178 1.00 81.69 94 SER A N 1
ATOM 779 C CA . SER A 1 94 ? -7.702 -16.795 0.304 1.00 81.69 94 SER A CA 1
ATOM 780 C C . SER A 1 94 ? -7.526 -15.327 -0.113 1.00 81.69 94 SER A C 1
ATOM 782 O O . SER A 1 94 ? -8.136 -14.887 -1.082 1.00 81.69 94 SER A O 1
ATOM 784 N N . LEU A 1 95 ? -6.687 -14.559 0.589 1.00 79.12 95 LEU A N 1
ATOM 785 C CA . LEU A 1 95 ? -6.443 -13.133 0.348 1.00 79.12 95 LEU A CA 1
ATOM 786 C C . LEU A 1 95 ? -5.069 -12.850 -0.285 1.00 79.12 95 LEU A C 1
ATOM 788 O O . LEU A 1 95 ? -4.605 -11.706 -0.277 1.00 79.12 95 LEU A O 1
ATOM 792 N N . HIS A 1 96 ? -4.381 -13.878 -0.788 1.00 82.06 96 HIS A N 1
ATOM 793 C CA . HIS A 1 96 ? -3.064 -13.732 -1.425 1.00 82.06 96 HIS A CA 1
ATOM 794 C C . HIS A 1 96 ? -3.153 -13.266 -2.881 1.00 82.06 96 HIS A C 1
ATOM 796 O O . HIS A 1 96 ? -2.209 -12.638 -3.371 1.00 82.06 96 HIS A O 1
ATOM 802 N N . GLY A 1 97 ? -4.270 -13.566 -3.548 1.00 79.75 97 GLY A N 1
ATOM 803 C CA . GLY A 1 97 ? -4.539 -13.167 -4.927 1.00 79.75 97 GLY A CA 1
ATOM 804 C C . GLY A 1 97 ? -4.798 -11.664 -5.089 1.00 79.75 97 GLY A C 1
ATOM 805 O O . GLY A 1 97 ? -4.901 -10.938 -4.093 1.00 79.75 97 GLY A O 1
ATOM 806 N N . PRO A 1 98 ? -4.886 -11.177 -6.339 1.00 79.94 98 PRO A N 1
ATOM 807 C CA . PRO A 1 98 ? -5.358 -9.827 -6.626 1.00 79.94 98 PRO A CA 1
ATOM 808 C C . PRO A 1 98 ? -6.792 -9.627 -6.113 1.00 79.94 98 PRO A C 1
ATOM 810 O O . PRO A 1 98 ? -7.521 -10.585 -5.840 1.00 79.94 98 PRO A O 1
ATOM 813 N N . LYS A 1 99 ? -7.197 -8.366 -5.928 1.00 76.75 99 LYS A N 1
ATOM 814 C CA . LYS A 1 99 ? -8.584 -8.048 -5.573 1.00 76.75 99 LYS A CA 1
ATOM 815 C C . LYS A 1 99 ? -9.492 -8.584 -6.698 1.00 76.75 99 LYS A C 1
ATOM 817 O O . LYS A 1 99 ? -9.224 -8.244 -7.846 1.00 76.75 99 LYS A O 1
ATOM 822 N N . PRO A 1 100 ? -10.510 -9.418 -6.401 1.00 74.94 100 PRO A N 1
ATOM 823 C CA . PRO A 1 100 ? -11.492 -9.787 -7.407 1.00 74.94 100 PRO A CA 1
ATOM 824 C C . PRO A 1 100 ? -12.171 -8.498 -7.859 1.00 74.94 100 PRO A C 1
ATOM 826 O O . PRO A 1 100 ? -12.570 -7.688 -7.015 1.00 74.94 100 PRO A O 1
ATOM 829 N N . GLU A 1 101 ? -12.226 -8.283 -9.168 1.00 68.31 101 GLU A N 1
ATOM 830 C CA . GLU A 1 101 ? -12.979 -7.170 -9.729 1.00 68.31 101 GLU A CA 1
ATOM 831 C C . GLU A 1 101 ? -14.417 -7.301 -9.231 1.00 68.31 101 GLU A C 1
ATOM 833 O O . GLU A 1 101 ? -14.981 -8.400 -9.206 1.00 68.31 101 GLU A O 1
ATOM 838 N N . ALA A 1 102 ? -14.965 -6.206 -8.704 1.00 60.75 102 ALA A N 1
ATOM 839 C CA . ALA A 1 102 ? -16.364 -6.197 -8.330 1.00 60.75 102 ALA A CA 1
ATOM 840 C C . ALA A 1 102 ? -17.128 -6.405 -9.634 1.00 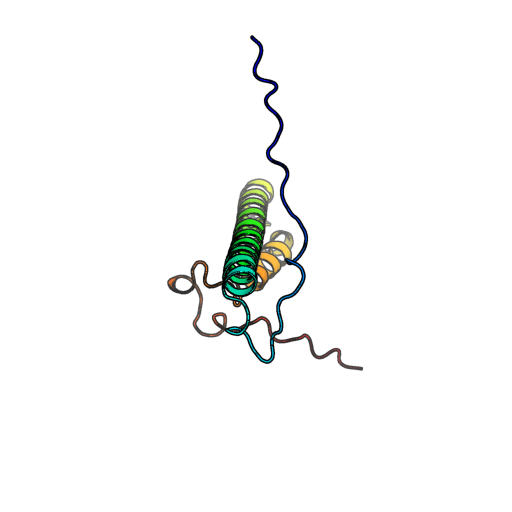60.75 102 ALA A C 1
ATOM 842 O O . ALA A 1 102 ? -17.098 -5.537 -10.500 1.00 60.75 102 ALA A O 1
ATOM 843 N N . VAL A 1 103 ? -17.733 -7.580 -9.796 1.00 55.88 103 VAL A N 1
ATOM 844 C CA . VAL A 1 103 ? -18.747 -7.782 -10.822 1.00 55.88 103 VAL A CA 1
ATOM 845 C C . VAL A 1 103 ? -19.844 -6.800 -10.443 1.00 55.88 103 VAL A C 1
ATOM 847 O O . VAL A 1 103 ? -20.552 -7.019 -9.458 1.00 55.88 103 VAL A O 1
ATOM 850 N N . GLU A 1 104 ? -19.885 -5.658 -11.122 1.00 46.44 104 GLU A N 1
ATOM 851 C CA . GLU A 1 104 ? -21.029 -4.767 -11.044 1.00 46.44 104 GLU A CA 1
ATOM 852 C C . GLU A 1 104 ? -22.203 -5.595 -11.559 1.00 46.44 104 GLU A C 1
ATOM 854 O O . GLU A 1 104 ? -22.253 -5.978 -12.726 1.00 46.44 104 GLU A O 1
ATOM 859 N N . ALA A 1 105 ? -23.056 -6.024 -10.631 1.00 48.50 105 ALA A N 1
ATOM 860 C CA . ALA A 1 105 ? -24.320 -6.636 -10.975 1.00 48.50 105 ALA A CA 1
ATOM 861 C C . ALA A 1 105 ? -25.172 -5.515 -11.572 1.00 48.50 105 ALA A C 1
ATOM 863 O O . ALA A 1 105 ? -25.690 -4.679 -10.829 1.00 48.50 105 ALA A O 1
ATOM 864 N N . GLU A 1 106 ? -25.195 -5.462 -12.901 1.00 42.75 106 GLU A N 1
ATOM 865 C CA . GLU A 1 106 ? -26.215 -4.749 -13.669 1.00 42.75 106 GLU A CA 1
ATOM 866 C C . GLU A 1 106 ? -27.597 -5.374 -13.418 1.00 42.75 106 GLU A C 1
ATOM 868 O O . GLU A 1 106 ? -27.679 -6.626 -13.329 1.00 42.75 106 GLU A O 1
#

Mean predicted aligned error: 8.65 Å

Sequence (106 aa):
MGRKKGLPEFEETAPDGFDPANPYKDPVAMVEMREHIVREKWIQIEKAKILREKVKWCYRVEGVNHYQKCRHLVQNYLESTRGVGWGKDHRPISLHGPKPEAVEAE

Foldseek 3Di:
DDPPPDDPDDDPDQDPDQDPVCLPPDPVSNVSNVVVVVVVLVVLVVVLVVLVVVLVVLCVVVPPCSVPPSVVSVVVSLLSPEPSPPPLVVDDPVRNHHDPDPPPPD

pLDDT: mean 83.21, std 13.02, range [42.75, 96.94]